Protein AF-A0A2G8K280-F1 (afdb_monomer)

InterPro domains:
  IPR001357 BRCT domain [PS50172] (1-96)
  IPR036420 BRCT domain superfamily [G3DSA:3.40.50.10190] (1-101)
  IPR036420 BRCT domain superfamily [SSF52113] (3-102)
  IPR047250 TP53-binding protein 1-like, second BRCT domain [cd17724] (1-86)
  IPR047252 TP53-binding protein 1-like [PTHR15321] (2-102)

Solvent-accessible surface area (backbone atoms only — not comparable to full-atom values): 6020 Å² total; per-residue (Å²): 61,72,80,45,27,41,27,43,34,33,73,52,64,68,60,54,58,52,49,52,56,52,36,51,74,46,48,22,44,70,62,50,77,39,44,35,74,56,56,77,70,46,89,81,74,72,89,77,48,69,31,38,35,29,39,78,60,47,49,67,68,57,57,50,50,30,57,77,69,71,40,52,66,23,13,64,53,48,54,52,51,20,62,77,67,62,35,84,66,68,76,82,75,44,75,64,16,37,28,71,59,77,76,87,85,121

Secondary structure (DSSP, 8-state):
-TT-EEEEEES-HHHHHHHHHHHHHTT-EEEEEEEHHHHTT-TT-----SEEE--TTS-HHHHHHHHHTT--EE-HHHHHHHHHTTSPPPTTS-GGGBTT--STT-

Sequence (106 aa):
MAGIRVMVISSAKEVLETWRSILMAAGSDVVIQYSSTEIIKEKNFSFDCDVIVTDPSCPQSILRSARELSIPVVSAEWLYQCVINGRKVEYEGSHRYEWDYNGEHD

Nearest PDB structures (foldseek):
  1gzh-assembly2_D  TM=9.374E-01  e=6.828E-10  Homo sapiens
  1kzy-assembly1_D  TM=9.286E-01  e=5.239E-10  Homo sapiens
  1gzh-assembly1_B  TM=9.383E-01  e=1.415E-09  Homo sapiens
  5ecg-assembly2_D  TM=9.232E-01  e=1.415E-09  Homo sapiens
  5ecg-assembly1_C  TM=8.917E-01  e=3.346E-09  Homo sapiens

Mean predicted aligned error: 5.48 Å

pLDDT: mean 83.91, std 10.49, range [44.78, 96.12]

Organism: Stichopus japonicus (NCBI:txid307972)

Foldseek 3Di:
DAAFEEEEEEQDPVVQVVCVVLCVVLNYDDPYYDYQVVQVVDPPDDPPGQAYEAAPSHDPVVVVVCVVVVRQYFYCVQVVVCSVVSHRDDCPPDPNRHRHDDPPPD

Structure (mmCIF, N/CA/C/O backbone):
data_AF-A0A2G8K280-F1
#
_entry.id   AF-A0A2G8K280-F1
#
loop_
_atom_site.group_PDB
_atom_site.id
_atom_site.type_symbol
_atom_site.label_atom_id
_atom_site.label_alt_id
_atom_site.label_comp_id
_atom_site.label_asym_id
_atom_site.label_entity_id
_atom_site.label_seq_id
_atom_site.pdbx_PDB_ins_code
_atom_site.Cartn_x
_atom_site.Cartn_y
_atom_site.Cartn_z
_atom_site.occupancy
_atom_site.B_iso_or_equiv
_atom_site.auth_seq_id
_atom_site.auth_comp_id
_atom_site.auth_asym_id
_atom_site.auth_atom_id
_atom_site.pdbx_PDB_model_num
ATOM 1 N N . MET A 1 1 ? -1.715 -2.729 -14.638 1.00 70.44 1 MET A N 1
ATOM 2 C CA . MET A 1 1 ? -2.311 -3.217 -13.372 1.00 70.44 1 MET A CA 1
ATOM 3 C C . MET A 1 1 ? -3.834 -3.312 -13.490 1.00 70.44 1 MET A C 1
ATOM 5 O O . MET A 1 1 ? -4.559 -2.818 -12.638 1.00 70.44 1 MET A O 1
ATOM 9 N N . ALA A 1 2 ? -4.342 -3.931 -14.558 1.00 74.19 2 ALA A N 1
ATOM 10 C CA . ALA A 1 2 ? -5.770 -3.867 -14.855 1.00 74.19 2 ALA A CA 1
ATOM 11 C C . ALA A 1 2 ? -6.617 -4.560 -13.773 1.00 74.19 2 ALA A C 1
ATOM 13 O O . ALA A 1 2 ? -6.303 -5.686 -13.389 1.00 74.19 2 ALA A O 1
ATOM 14 N N . GLY A 1 3 ? -7.665 -3.878 -13.302 1.00 78.31 3 GLY A N 1
ATOM 15 C CA . GLY A 1 3 ? -8.662 -4.427 -12.376 1.00 78.31 3 GLY A CA 1
ATOM 16 C C . GLY A 1 3 ? -8.231 -4.563 -10.912 1.00 78.31 3 GLY A C 1
ATOM 17 O O . GLY A 1 3 ? -8.943 -5.205 -10.149 1.00 78.31 3 GLY A O 1
ATOM 18 N N . ILE A 1 4 ? -7.085 -3.995 -10.509 1.00 86.12 4 ILE A N 1
ATOM 19 C CA . ILE A 1 4 ? -6.690 -3.925 -9.092 1.00 86.12 4 ILE A CA 1
ATOM 20 C C . ILE A 1 4 ? -7.204 -2.625 -8.492 1.00 86.12 4 ILE A C 1
ATOM 22 O O . ILE A 1 4 ? -6.925 -1.539 -9.015 1.00 86.12 4 ILE A O 1
ATOM 26 N N . ARG A 1 5 ? -7.878 -2.759 -7.352 1.00 88.06 5 ARG A N 1
ATOM 27 C CA . ARG A 1 5 ? -8.419 -1.667 -6.554 1.00 88.06 5 ARG A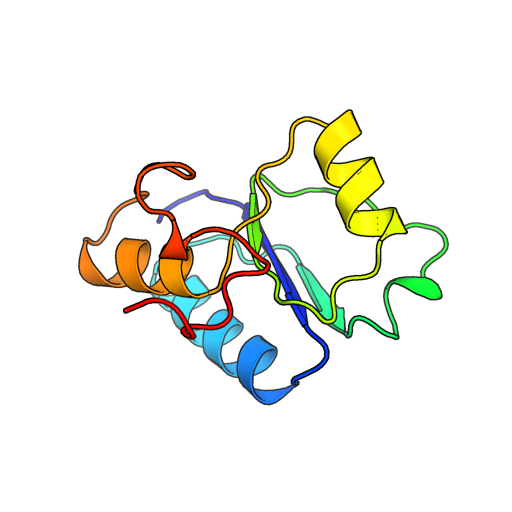 CA 1
ATOM 28 C C . ARG A 1 5 ? -7.410 -1.217 -5.516 1.00 88.06 5 ARG A C 1
ATOM 30 O O . ARG A 1 5 ? -7.214 -1.875 -4.494 1.00 88.06 5 ARG A O 1
ATOM 37 N N . VAL A 1 6 ? -6.759 -0.094 -5.793 1.00 89.06 6 VAL A N 1
ATOM 38 C CA . VAL A 1 6 ? -5.732 0.474 -4.914 1.00 89.06 6 VAL A CA 1
ATOM 39 C C . VAL A 1 6 ? -6.343 1.587 -4.069 1.00 89.06 6 VAL A C 1
ATOM 41 O O . VAL A 1 6 ? -6.927 2.530 -4.609 1.00 89.06 6 VAL A O 1
ATOM 44 N N . MET A 1 7 ? -6.181 1.491 -2.750 1.00 90.88 7 MET A N 1
ATOM 45 C CA . MET A 1 7 ? -6.474 2.577 -1.816 1.00 90.88 7 MET A CA 1
ATOM 46 C C . MET A 1 7 ? -5.169 3.242 -1.388 1.00 90.88 7 MET A C 1
ATOM 48 O O . MET A 1 7 ? -4.251 2.554 -0.951 1.00 90.88 7 MET A O 1
ATOM 52 N N . VAL A 1 8 ? -5.082 4.569 -1.498 1.00 89.88 8 VAL A N 1
ATOM 53 C CA . VAL A 1 8 ? -3.886 5.322 -1.084 1.00 89.88 8 VAL A CA 1
ATOM 54 C C . VAL A 1 8 ? -4.213 6.183 0.131 1.00 89.88 8 VAL A C 1
ATOM 56 O O . VAL A 1 8 ? -5.156 6.977 0.096 1.00 89.88 8 VAL A O 1
ATOM 59 N N . ILE A 1 9 ? -3.434 6.029 1.201 1.00 89.56 9 ILE A N 1
ATOM 60 C CA . ILE A 1 9 ? -3.587 6.775 2.455 1.00 89.56 9 ILE A CA 1
ATOM 61 C C . ILE A 1 9 ? -2.251 7.435 2.776 1.00 89.56 9 ILE A C 1
ATOM 63 O O . ILE A 1 9 ? -1.252 6.744 2.949 1.00 89.56 9 ILE A O 1
ATOM 67 N N . SER A 1 10 ? -2.223 8.762 2.847 1.00 88.44 10 SER A N 1
ATOM 68 C CA . SER A 1 10 ? -1.009 9.523 3.158 1.00 88.44 10 SER A CA 1
ATOM 69 C C . SER A 1 10 ? -1.366 10.885 3.742 1.00 88.44 10 SER A C 1
ATOM 71 O O . SER A 1 10 ? -2.420 11.449 3.445 1.00 88.44 10 SER A O 1
ATOM 73 N N . SER A 1 11 ? -0.484 11.455 4.559 1.00 84.88 11 SER A N 1
ATOM 74 C CA . SER A 1 11 ? -0.569 12.864 4.965 1.00 84.88 11 SER A CA 1
ATOM 75 C C . SER A 1 11 ? -0.043 13.833 3.893 1.00 84.88 11 SER A C 1
ATOM 77 O O . SER A 1 11 ? -0.369 15.022 3.935 1.00 84.88 11 SER A O 1
ATOM 79 N N . ALA A 1 12 ? 0.721 13.345 2.909 1.00 82.38 12 ALA A N 1
ATOM 80 C CA . ALA A 1 12 ? 1.293 14.145 1.833 1.00 82.38 12 ALA A CA 1
ATOM 81 C C . ALA A 1 12 ? 0.340 14.226 0.626 1.00 82.38 12 ALA A C 1
ATOM 83 O O . ALA A 1 12 ? 0.142 13.260 -0.110 1.00 82.38 12 ALA A O 1
ATOM 84 N N . LYS A 1 13 ? -0.234 15.411 0.376 1.00 74.19 13 LYS A N 1
ATOM 85 C CA . LYS A 1 13 ? -1.174 15.628 -0.744 1.00 74.19 13 LYS A CA 1
ATOM 86 C C . LYS A 1 13 ? -0.562 15.357 -2.121 1.00 74.19 13 LYS A C 1
ATOM 88 O O . LYS A 1 13 ? -1.226 14.779 -2.973 1.00 74.19 13 LYS A O 1
ATOM 93 N N . GLU A 1 14 ? 0.701 15.724 -2.318 1.00 76.88 14 GLU A N 1
ATOM 94 C CA . GLU A 1 14 ? 1.420 15.520 -3.584 1.00 76.88 14 GLU A CA 1
ATOM 95 C C . GLU A 1 14 ? 1.522 14.031 -3.951 1.00 76.88 14 GLU A C 1
ATOM 97 O O . GLU A 1 14 ? 1.390 13.664 -5.120 1.00 76.88 14 GLU A O 1
ATOM 102 N N . VAL A 1 15 ? 1.682 13.161 -2.945 1.00 74.00 15 VAL A N 1
ATOM 103 C CA . VAL A 1 15 ? 1.723 11.701 -3.107 1.00 74.00 15 VAL A CA 1
ATOM 104 C C . VAL A 1 15 ? 0.371 11.193 -3.608 1.00 74.00 15 VAL A C 1
ATOM 106 O O . VAL A 1 15 ? 0.319 10.435 -4.576 1.00 74.00 15 VAL A O 1
ATOM 109 N N . LEU A 1 16 ? -0.733 11.658 -3.015 1.00 74.31 16 LEU A N 1
ATOM 110 C CA . LEU A 1 16 ? -2.085 11.291 -3.445 1.00 74.31 16 LEU A CA 1
ATOM 111 C C . LEU A 1 16 ? -2.343 11.704 -4.905 1.00 74.31 16 LEU A C 1
ATOM 113 O O . LEU A 1 16 ? -2.701 10.866 -5.734 1.00 74.31 16 LEU A O 1
ATOM 117 N N . GLU A 1 17 ? -2.102 12.965 -5.259 1.00 77.38 17 GLU A N 1
ATOM 118 C CA . GLU A 1 17 ? -2.377 13.476 -6.611 1.00 77.38 17 GLU A CA 1
ATOM 119 C C . GLU A 1 17 ? -1.526 12.791 -7.693 1.00 77.38 17 GLU A C 1
ATOM 121 O O . GLU A 1 17 ? -2.039 12.404 -8.753 1.00 77.38 17 GLU A O 1
ATOM 126 N N . THR A 1 18 ? -0.240 12.577 -7.403 1.00 81.00 18 THR A N 1
ATOM 127 C CA . THR A 1 18 ? 0.697 11.906 -8.314 1.00 81.00 18 THR A CA 1
ATOM 128 C C . THR A 1 18 ? 0.253 10.474 -8.591 1.00 81.00 18 THR A C 1
ATOM 130 O O . THR A 1 18 ? 0.096 10.073 -9.749 1.00 81.00 18 THR A O 1
ATOM 133 N N . TRP A 1 19 ? -0.033 9.706 -7.536 1.00 81.19 19 TRP A N 1
ATOM 134 C CA . TRP A 1 19 ? -0.430 8.311 -7.690 1.00 81.19 19 TRP A CA 1
ATOM 135 C C . TRP A 1 19 ? -1.783 8.148 -8.355 1.00 81.19 19 TRP A C 1
ATOM 137 O O . TRP A 1 19 ? -1.957 7.207 -9.127 1.00 81.19 19 TRP A O 1
ATOM 147 N N . ARG A 1 20 ? -2.716 9.084 -8.142 1.00 79.19 20 ARG A N 1
ATOM 148 C CA . ARG A 1 20 ? -4.005 9.073 -8.844 1.00 79.19 20 ARG A CA 1
ATOM 149 C C . ARG A 1 20 ? -3.788 9.030 -10.353 1.00 79.19 20 ARG A C 1
ATOM 151 O O . ARG A 1 20 ? -4.334 8.171 -11.040 1.00 79.19 20 ARG A O 1
ATOM 158 N N . SER A 1 21 ? -2.969 9.952 -10.850 1.00 81.62 21 SER A N 1
ATOM 159 C CA . SER A 1 21 ? -2.709 10.127 -12.278 1.00 81.62 21 SER A CA 1
ATOM 160 C C . SER A 1 21 ? -1.993 8.913 -12.872 1.00 81.62 21 SER A C 1
ATOM 162 O O . SER A 1 21 ? -2.399 8.407 -13.918 1.00 81.62 21 SER A O 1
ATOM 164 N N . ILE A 1 22 ? -0.974 8.401 -12.173 1.00 83.75 22 ILE A N 1
ATOM 165 C CA . ILE A 1 22 ? -0.189 7.241 -12.617 1.00 83.75 22 ILE A CA 1
ATOM 166 C C . ILE A 1 22 ? -1.046 5.973 -12.658 1.00 83.75 22 ILE A C 1
ATOM 168 O O . ILE A 1 22 ? -1.016 5.236 -13.641 1.00 83.75 22 ILE A O 1
ATOM 172 N N . LEU A 1 23 ? -1.829 5.712 -11.611 1.00 80.81 23 LEU A N 1
ATOM 173 C CA . LEU A 1 23 ? -2.642 4.502 -11.510 1.00 80.81 23 LEU A CA 1
ATOM 174 C C . LEU A 1 23 ? -3.769 4.471 -12.547 1.00 80.81 23 LEU A C 1
ATOM 176 O O . LEU A 1 23 ? -3.987 3.427 -13.165 1.00 80.81 23 LEU A O 1
ATOM 180 N N . MET A 1 24 ? -4.423 5.613 -12.790 1.00 80.75 24 MET A N 1
ATOM 181 C CA . MET A 1 24 ? -5.407 5.742 -13.870 1.00 80.75 24 MET A CA 1
ATOM 182 C C . MET A 1 24 ? -4.762 5.469 -15.237 1.00 80.75 24 MET A C 1
ATOM 184 O O . MET A 1 24 ? -5.310 4.712 -16.035 1.00 80.75 24 MET A O 1
ATOM 188 N N . ALA A 1 25 ? -3.568 6.016 -15.495 1.00 81.00 25 ALA A N 1
ATOM 189 C CA . ALA A 1 25 ? -2.834 5.757 -16.736 1.00 81.00 25 ALA A CA 1
ATOM 190 C C . ALA A 1 25 ? -2.381 4.288 -16.871 1.00 81.00 25 ALA A C 1
ATOM 192 O O . ALA A 1 25 ? -2.336 3.752 -17.976 1.00 81.00 25 ALA A O 1
ATOM 193 N N . ALA A 1 26 ? -2.092 3.610 -15.755 1.00 77.56 26 ALA A N 1
ATOM 194 C CA . ALA A 1 26 ? -1.710 2.196 -15.706 1.00 77.56 26 ALA A CA 1
ATOM 195 C C . ALA A 1 26 ? -2.901 1.212 -15.818 1.00 77.56 26 ALA A C 1
ATOM 197 O O . ALA A 1 26 ? -2.704 -0.012 -15.705 1.00 77.56 26 ALA A O 1
ATOM 198 N N . GLY A 1 27 ? -4.120 1.734 -16.017 1.00 74.38 27 GLY A N 1
ATOM 199 C CA . GLY A 1 27 ? -5.364 0.973 -16.160 1.00 74.38 27 GLY A CA 1
ATOM 200 C C . GLY A 1 27 ? -5.895 0.375 -14.855 1.00 74.38 27 GLY A C 1
ATOM 201 O O . GLY A 1 27 ? -6.651 -0.590 -14.909 1.00 74.38 27 GLY A O 1
ATOM 202 N N . SER A 1 28 ? -5.455 0.881 -13.699 1.00 72.62 28 SER A N 1
ATOM 203 C CA . SER A 1 28 ? -5.955 0.451 -12.389 1.00 72.62 28 SER A CA 1
ATOM 204 C C . SER A 1 28 ? -7.238 1.202 -12.039 1.00 72.62 28 SER A C 1
ATOM 206 O O . SER A 1 28 ? -7.349 2.400 -12.310 1.00 72.62 28 SER A O 1
ATOM 208 N N . ASP A 1 29 ? -8.158 0.532 -11.350 1.00 70.62 29 ASP A N 1
ATOM 209 C CA . ASP A 1 29 ? -9.282 1.203 -10.706 1.00 70.62 29 ASP A CA 1
ATOM 210 C C . ASP A 1 29 ? -8.772 1.837 -9.406 1.00 70.62 29 ASP A C 1
ATOM 212 O O . ASP A 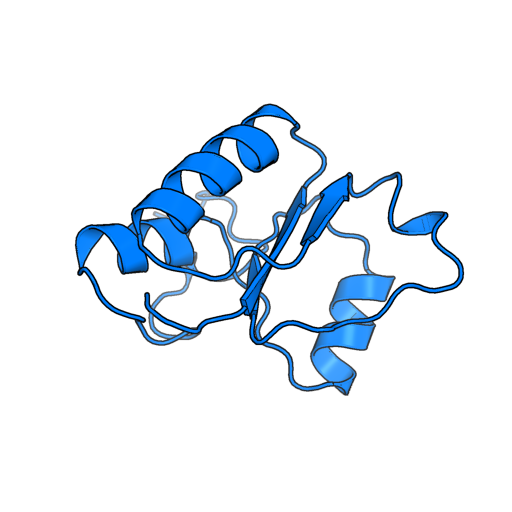1 29 ? -8.555 1.169 -8.395 1.00 70.62 29 ASP A O 1
ATOM 216 N N . VAL A 1 3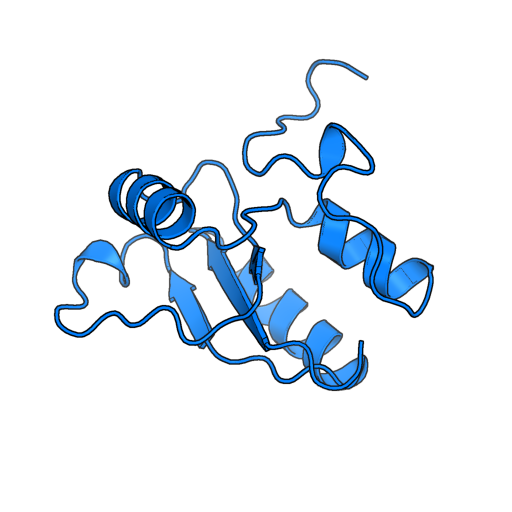0 ? -8.494 3.143 -9.431 1.00 65.00 30 VAL A N 1
ATOM 217 C CA . VAL A 1 30 ? -8.162 3.885 -8.205 1.00 65.00 30 VAL A CA 1
ATOM 218 C C . VAL A 1 30 ? -9.450 4.075 -7.431 1.00 65.00 30 VAL A C 1
ATOM 220 O O . VAL A 1 30 ? -10.289 4.883 -7.827 1.00 65.00 30 VAL A O 1
ATOM 223 N N . VAL A 1 31 ? -9.614 3.323 -6.346 1.00 61.88 31 VAL A N 1
ATOM 224 C CA . VAL A 1 31 ? -10.904 3.282 -5.659 1.00 61.88 31 VAL A CA 1
ATOM 225 C C . VAL A 1 31 ? -11.054 4.484 -4.743 1.00 61.88 31 VAL A C 1
ATOM 227 O O . VAL A 1 3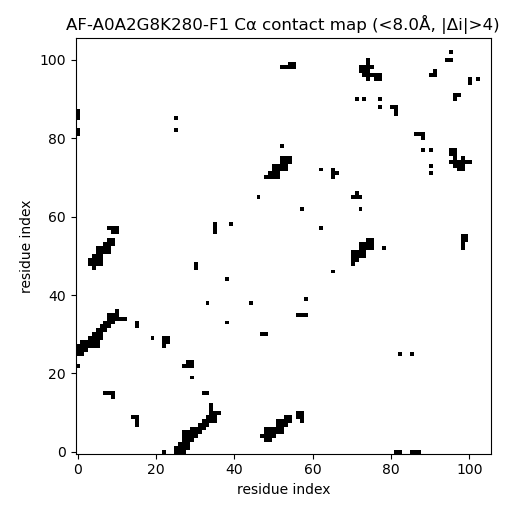1 ? -12.037 5.205 -4.886 1.00 61.88 31 VAL A O 1
ATOM 230 N N . ILE A 1 32 ? -10.097 4.772 -3.849 1.00 65.94 32 ILE A N 1
ATOM 231 C CA . ILE A 1 32 ? -10.233 5.911 -2.925 1.00 65.94 32 ILE A CA 1
ATOM 232 C C . ILE A 1 32 ? -8.873 6.456 -2.461 1.00 65.94 32 ILE A C 1
ATOM 234 O O . ILE A 1 32 ? -7.914 5.706 -2.267 1.00 65.94 32 ILE A O 1
ATOM 238 N N . GLN A 1 33 ? -8.804 7.777 -2.272 1.00 66.75 33 GLN A N 1
ATOM 239 C CA . GLN A 1 33 ? -7.670 8.485 -1.678 1.00 66.75 33 GLN A CA 1
ATOM 240 C C . GLN A 1 33 ? -8.124 9.223 -0.429 1.00 66.75 33 GLN A C 1
ATOM 242 O O . GLN A 1 33 ? -9.062 10.017 -0.500 1.00 66.75 33 GLN A O 1
ATOM 247 N N . TYR A 1 34 ? -7.445 8.983 0.690 1.00 70.88 34 TYR A N 1
ATOM 248 C CA . TYR A 1 34 ? -7.720 9.681 1.939 1.00 70.88 34 TYR A CA 1
ATOM 249 C C . TYR A 1 34 ? -6.460 10.336 2.488 1.00 70.88 34 TYR A C 1
ATOM 251 O O . TYR A 1 34 ? -5.397 9.716 2.563 1.00 70.88 34 TYR A O 1
ATOM 259 N N . SER A 1 35 ? -6.608 11.570 2.966 1.00 75.88 35 SER A N 1
ATOM 260 C CA . SER A 1 35 ? -5.662 12.112 3.934 1.00 75.88 35 SER A CA 1
ATOM 261 C C . SER A 1 35 ? -5.731 11.302 5.229 1.00 75.88 35 SER A C 1
ATOM 263 O O . SER A 1 35 ? -6.826 11.031 5.737 1.00 75.88 35 SER A O 1
ATOM 265 N N . SER A 1 36 ? -4.578 11.004 5.833 1.00 75.88 36 SER A N 1
ATOM 266 C CA . SER A 1 36 ? -4.498 10.321 7.136 1.00 75.88 36 SER A CA 1
ATOM 267 C C . SER A 1 36 ? -5.277 11.033 8.254 1.00 75.88 36 SER A C 1
ATOM 269 O O . SER A 1 36 ? -5.645 10.415 9.247 1.00 75.88 36 SER A O 1
ATOM 271 N N . THR A 1 37 ? -5.570 12.330 8.114 1.00 75.44 37 THR A N 1
ATOM 272 C CA . THR A 1 37 ? -6.374 13.091 9.094 1.00 75.44 37 THR A CA 1
ATOM 273 C C . THR A 1 37 ? -7.874 13.085 8.805 1.00 75.44 37 THR A C 1
ATOM 275 O O . THR A 1 37 ? -8.675 13.229 9.730 1.00 75.44 37 THR A O 1
ATOM 278 N N . GLU A 1 38 ? -8.268 12.925 7.542 1.00 78.44 38 GLU A N 1
ATOM 279 C CA . GLU A 1 38 ? -9.674 12.865 7.127 1.00 78.44 38 GLU A CA 1
ATOM 280 C C . GLU A 1 38 ? -10.259 11.488 7.426 1.00 78.44 38 GLU A C 1
ATOM 282 O O . GLU A 1 38 ? -11.351 11.390 7.979 1.00 78.44 38 GLU A O 1
ATOM 287 N N . ILE A 1 39 ? -9.480 10.434 7.173 1.00 79.19 39 ILE A N 1
ATOM 288 C CA . ILE A 1 39 ? -9.892 9.045 7.390 1.00 79.19 39 ILE A CA 1
ATOM 289 C C . ILE A 1 39 ? -10.256 8.748 8.852 1.00 79.19 39 ILE A C 1
ATOM 291 O O . ILE A 1 39 ? -11.196 8.011 9.120 1.00 79.19 39 ILE A O 1
ATOM 295 N N . ILE A 1 40 ? -9.572 9.379 9.814 1.00 74.81 40 ILE A N 1
ATOM 296 C CA . ILE A 1 40 ? -9.856 9.227 11.252 1.00 74.81 40 ILE A CA 1
ATOM 297 C C . ILE A 1 40 ? -11.246 9.782 11.606 1.00 74.81 40 ILE A C 1
ATOM 299 O O . ILE A 1 40 ? -11.868 9.345 12.573 1.00 74.81 40 ILE A O 1
ATOM 303 N N . LYS A 1 41 ? -11.736 10.766 10.844 1.00 77.62 41 LYS A N 1
ATOM 304 C CA . LYS A 1 41 ? -13.039 11.404 11.066 1.00 77.62 41 LYS A CA 1
ATOM 305 C C . LYS A 1 41 ? -14.173 10.693 10.324 1.00 77.62 41 LYS A C 1
ATOM 307 O O . LYS A 1 41 ? -15.336 10.982 10.608 1.00 77.62 41 LYS A O 1
ATOM 312 N N . GLU A 1 42 ? -13.849 9.791 9.400 1.00 75.69 42 GLU A N 1
ATOM 313 C CA . GLU A 1 42 ? -14.821 9.105 8.557 1.00 75.69 42 GLU A CA 1
ATOM 314 C C . GLU A 1 42 ? -15.519 7.987 9.340 1.00 75.69 42 GLU A C 1
ATOM 316 O O . GLU A 1 42 ? -14.910 6.995 9.737 1.00 75.69 42 GLU A O 1
ATOM 321 N N . LYS A 1 43 ? -16.823 8.154 9.589 1.00 68.00 43 LYS A N 1
ATOM 322 C CA . LYS A 1 43 ? -17.608 7.195 10.385 1.00 68.00 43 LYS A CA 1
ATOM 323 C C . LYS A 1 43 ? -18.039 5.968 9.584 1.00 68.00 43 LYS A C 1
ATOM 325 O O . LYS A 1 43 ? -18.308 4.936 10.188 1.00 68.00 43 LYS A O 1
ATOM 330 N N . ASN A 1 44 ? -18.092 6.082 8.257 1.00 69.81 44 ASN A N 1
ATOM 331 C CA . ASN A 1 44 ? -18.505 5.013 7.344 1.00 69.81 44 ASN A CA 1
ATOM 332 C C . ASN A 1 44 ? -17.337 4.537 6.474 1.00 69.81 44 ASN A C 1
ATOM 334 O O . ASN A 1 44 ? -17.497 4.274 5.282 1.00 69.81 44 ASN A O 1
ATOM 338 N N . PHE A 1 45 ? -16.144 4.464 7.059 1.00 75.81 45 PHE A N 1
ATOM 339 C CA . PHE A 1 45 ? -14.967 4.017 6.340 1.00 75.81 45 PHE A CA 1
ATOM 340 C C . PHE A 1 45 ? -15.088 2.528 5.973 1.00 75.81 45 PHE A C 1
ATOM 342 O O . PHE A 1 45 ? -15.277 1.682 6.848 1.00 75.81 45 PHE A O 1
ATOM 349 N N . SER A 1 46 ? -14.973 2.211 4.680 1.00 80.81 46 SER A N 1
ATOM 350 C CA . SER A 1 46 ? -15.018 0.843 4.158 1.00 80.81 46 SER A CA 1
ATOM 351 C C . SER A 1 46 ? -13.761 0.544 3.355 1.00 80.81 46 SER A C 1
ATOM 353 O O . SER A 1 46 ? -13.380 1.308 2.467 1.00 80.81 46 SER A O 1
ATOM 355 N N . PHE A 1 47 ? -13.147 -0.602 3.632 1.00 84.38 47 PHE A N 1
ATOM 356 C CA . PHE A 1 47 ? -12.010 -1.112 2.878 1.00 84.38 47 PHE A CA 1
ATOM 357 C C . PHE A 1 47 ? -12.484 -1.819 1.600 1.00 84.38 47 PHE A C 1
ATOM 359 O O . PHE A 1 47 ? -12.445 -3.042 1.504 1.00 84.38 47 PHE A O 1
ATOM 366 N N . ASP A 1 48 ? -12.965 -1.052 0.619 1.00 86.81 48 ASP A N 1
ATOM 367 C CA . ASP A 1 48 ? -13.319 -1.586 -0.704 1.00 86.81 48 ASP A CA 1
ATOM 368 C C . ASP A 1 48 ? -12.108 -1.575 -1.653 1.00 86.81 48 ASP A C 1
ATOM 370 O O . ASP A 1 48 ? -12.083 -0.901 -2.682 1.00 86.81 48 ASP A O 1
ATOM 374 N N . CYS A 1 49 ? -11.042 -2.270 -1.260 1.00 90.38 49 CYS A N 1
ATOM 375 C CA . CYS A 1 49 ? -9.784 -2.312 -1.999 1.00 90.38 49 CYS A CA 1
ATOM 376 C C . CYS A 1 49 ? -9.098 -3.672 -1.885 1.00 90.38 49 CYS A C 1
ATOM 378 O O . CYS A 1 49 ? -9.306 -4.409 -0.925 1.00 90.38 49 CYS A O 1
ATOM 380 N N . ASP A 1 50 ? -8.228 -3.970 -2.846 1.00 91.50 50 ASP A N 1
ATOM 381 C CA . ASP A 1 50 ? -7.434 -5.200 -2.855 1.00 91.50 50 ASP A CA 1
ATOM 382 C C . ASP A 1 50 ? -6.057 -4.990 -2.202 1.00 91.50 50 ASP A C 1
ATOM 384 O O . ASP A 1 50 ? -5.386 -5.951 -1.837 1.00 91.50 50 ASP A O 1
ATOM 388 N N . VAL A 1 51 ? -5.615 -3.733 -2.083 1.00 93.12 51 VAL A N 1
ATOM 389 C CA . VAL A 1 51 ? -4.346 -3.338 -1.458 1.00 93.12 51 VAL A CA 1
ATOM 390 C C . VAL A 1 51 ? -4.423 -1.899 -0.947 1.00 93.12 51 VAL A C 1
ATOM 392 O O . VAL A 1 51 ? -5.012 -1.027 -1.596 1.00 93.12 51 VAL A O 1
ATOM 395 N N . ILE A 1 52 ? -3.789 -1.655 0.198 1.00 93.12 52 ILE A N 1
ATOM 396 C CA . ILE A 1 52 ? -3.570 -0.320 0.752 1.00 93.12 52 ILE A CA 1
ATOM 397 C C . ILE A 1 52 ? -2.120 0.072 0.512 1.00 93.12 52 ILE A C 1
ATOM 399 O O . ILE A 1 52 ? -1.199 -0.641 0.901 1.00 93.12 52 ILE A O 1
ATOM 403 N N . VAL A 1 53 ? -1.929 1.237 -0.089 1.00 92.06 53 VAL A N 1
ATOM 404 C CA . VAL A 1 53 ? -0.626 1.874 -0.243 1.00 92.06 53 VAL A CA 1
ATOM 405 C C . VAL A 1 53 ? -0.557 3.032 0.735 1.00 92.06 53 VAL A C 1
ATOM 407 O O . VAL A 1 53 ? -1.409 3.925 0.712 1.00 92.06 53 VAL A O 1
ATOM 410 N N . THR A 1 54 ? 0.429 3.011 1.620 1.00 92.75 54 THR A N 1
ATOM 411 C CA . THR A 1 54 ? 0.545 4.012 2.674 1.00 92.75 54 THR A CA 1
ATOM 412 C C . THR A 1 54 ? 1.992 4.257 3.091 1.00 92.75 54 THR A C 1
ATOM 414 O O . THR A 1 54 ? 2.923 3.743 2.477 1.00 92.75 54 THR A O 1
ATOM 417 N N . ASP A 1 55 ? 2.162 5.110 4.093 1.00 90.81 55 ASP A N 1
ATOM 418 C CA . ASP A 1 55 ? 3.434 5.532 4.668 1.00 90.81 55 ASP A CA 1
ATOM 419 C C . ASP A 1 55 ? 3.294 5.615 6.209 1.00 90.81 55 ASP A C 1
ATOM 421 O O . ASP A 1 55 ? 2.190 5.403 6.732 1.00 90.81 55 ASP A O 1
ATOM 425 N N . PRO A 1 56 ? 4.359 5.942 6.970 1.00 92.00 56 PRO A N 1
ATOM 426 C CA . PRO A 1 56 ? 4.305 6.007 8.434 1.00 92.00 56 PRO A CA 1
ATOM 427 C C . PRO A 1 56 ? 3.254 6.956 9.030 1.00 92.00 56 PRO A C 1
ATOM 429 O O . PRO A 1 56 ? 2.966 6.882 10.225 1.00 92.00 56 PRO A O 1
ATOM 432 N N . SER A 1 57 ? 2.656 7.848 8.233 1.00 90.06 57 SER A N 1
ATOM 433 C CA . SER A 1 57 ? 1.545 8.695 8.674 1.00 90.06 57 SER A CA 1
ATOM 434 C C . SER A 1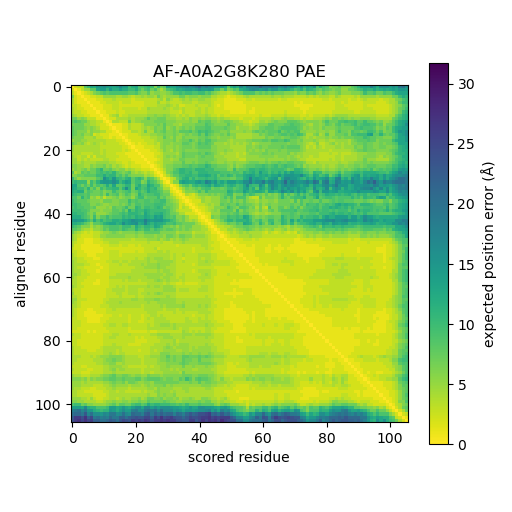 57 ? 0.197 7.969 8.742 1.00 90.06 57 SER A C 1
ATOM 436 O O . SER A 1 57 ? -0.788 8.571 9.180 1.00 90.06 57 SER A O 1
ATOM 438 N N . CYS A 1 58 ? 0.119 6.702 8.318 1.00 91.44 58 CYS A N 1
ATOM 439 C CA . CYS A 1 58 ? -1.099 5.902 8.388 1.00 91.44 58 CYS A CA 1
ATOM 440 C C . CYS A 1 58 ? -1.588 5.741 9.837 1.00 91.44 58 CYS A C 1
ATOM 442 O O . CYS A 1 58 ? -0.814 5.355 10.720 1.00 91.44 58 CYS A O 1
ATOM 444 N N . PRO A 1 59 ? -2.881 5.967 10.124 1.00 91.44 59 PRO A N 1
ATOM 445 C CA . PRO A 1 59 ? -3.403 5.739 11.462 1.00 91.44 59 PRO A CA 1
ATOM 446 C C . PRO A 1 59 ? -3.320 4.259 11.859 1.00 91.44 59 PRO A C 1
ATOM 448 O O . PRO A 1 59 ? -3.746 3.371 11.123 1.00 91.44 59 PRO A O 1
ATOM 451 N N . GLN A 1 60 ? -2.870 3.987 13.085 1.00 91.69 60 GLN A N 1
ATOM 452 C CA . GLN A 1 60 ? -2.739 2.621 13.616 1.00 91.69 60 GLN A CA 1
ATOM 453 C C . GLN A 1 60 ? -4.054 1.823 13.615 1.00 91.69 60 GLN A C 1
ATOM 455 O O . GLN A 1 60 ? -4.039 0.597 13.506 1.00 91.69 60 GLN A O 1
ATOM 460 N N . SER A 1 61 ? -5.203 2.498 13.720 1.00 90.56 61 SER A N 1
ATOM 461 C CA . SER A 1 61 ? -6.518 1.861 13.586 1.00 90.56 61 SER A CA 1
ATOM 462 C C . SER A 1 61 ? -6.725 1.256 12.197 1.00 90.56 61 SER A C 1
ATOM 464 O O . SER A 1 61 ? -7.231 0.144 12.097 1.00 90.56 61 SER A O 1
ATOM 466 N N . ILE A 1 62 ? -6.284 1.948 11.144 1.00 91.38 62 ILE A N 1
ATOM 467 C CA . ILE A 1 62 ? -6.382 1.479 9.760 1.00 91.38 62 ILE A CA 1
ATOM 468 C C . ILE A 1 62 ? -5.472 0.274 9.546 1.00 91.38 62 ILE A C 1
ATOM 470 O O . ILE A 1 62 ? -5.927 -0.735 9.017 1.00 91.38 62 ILE A O 1
ATOM 474 N N . LEU A 1 63 ? -4.225 0.338 10.022 1.00 93.56 63 LEU A N 1
ATOM 475 C CA . LEU A 1 63 ? -3.278 -0.780 9.941 1.00 93.56 63 LEU A CA 1
ATOM 476 C C . LEU A 1 63 ? -3.813 -2.034 10.645 1.00 93.56 63 LEU A C 1
ATOM 478 O O . LEU A 1 63 ? -3.731 -3.141 10.112 1.00 93.56 63 LEU A O 1
ATOM 482 N N . ARG A 1 64 ? -4.412 -1.864 11.831 1.00 93.19 64 ARG A N 1
ATOM 483 C CA . ARG A 1 64 ? -5.041 -2.964 12.571 1.00 93.19 64 ARG A CA 1
ATOM 484 C C . ARG A 1 64 ? -6.202 -3.577 11.792 1.00 93.19 64 ARG A C 1
ATOM 486 O O . ARG A 1 64 ? -6.235 -4.793 11.637 1.00 93.19 64 ARG A O 1
ATOM 493 N N . SER A 1 65 ? -7.123 -2.755 11.296 1.00 92.44 65 SER A N 1
ATOM 494 C CA . SER A 1 65 ? -8.275 -3.249 10.539 1.00 92.44 65 SER A CA 1
ATOM 495 C C . SER A 1 65 ? -7.863 -3.914 9.225 1.00 92.44 65 SER A C 1
ATOM 497 O O . SER A 1 65 ? -8.395 -4.966 8.891 1.00 92.44 65 SER A O 1
ATOM 499 N N . ALA A 1 66 ? -6.871 -3.370 8.515 1.00 93.75 66 ALA A N 1
ATOM 500 C CA . ALA A 1 66 ? -6.318 -3.997 7.317 1.00 93.75 66 ALA A CA 1
ATOM 501 C C . ALA A 1 66 ? -5.771 -5.399 7.620 1.00 93.75 66 ALA A C 1
ATOM 503 O O . ALA A 1 66 ? -6.088 -6.353 6.914 1.00 93.75 66 ALA A O 1
ATOM 504 N N . ARG A 1 67 ? -5.033 -5.546 8.729 1.00 94.25 67 ARG A N 1
ATOM 505 C CA . ARG A 1 67 ? -4.541 -6.846 9.200 1.00 94.25 67 ARG A CA 1
ATOM 506 C C . ARG A 1 67 ? -5.676 -7.822 9.522 1.00 94.25 67 ARG A C 1
ATOM 508 O O . ARG A 1 67 ? -5.599 -8.978 9.122 1.00 94.25 67 ARG A O 1
ATOM 515 N N . GLU A 1 68 ? -6.715 -7.383 10.231 1.00 94.56 68 GLU A N 1
ATOM 516 C CA . GLU A 1 68 ? -7.887 -8.216 10.560 1.00 94.56 68 GLU A CA 1
ATOM 517 C C . GLU A 1 68 ? -8.636 -8.685 9.303 1.00 94.56 68 GLU A C 1
ATOM 519 O O . GLU A 1 68 ? -9.120 -9.814 9.251 1.00 94.56 68 GLU A O 1
ATOM 524 N N . LEU A 1 69 ? -8.676 -7.841 8.271 1.00 94.06 69 LEU A N 1
ATOM 525 C CA . LEU A 1 69 ? -9.300 -8.129 6.980 1.00 94.06 69 LEU A CA 1
ATOM 526 C C . LEU A 1 69 ? -8.368 -8.851 5.997 1.00 94.06 69 LEU A C 1
ATOM 528 O O . LEU A 1 69 ? -8.785 -9.158 4.883 1.00 94.06 69 LEU A O 1
ATOM 532 N N . SER A 1 70 ? -7.123 -9.142 6.392 1.00 95.44 70 SER A N 1
ATOM 533 C CA . SER A 1 70 ? -6.090 -9.722 5.519 1.00 95.44 70 SER A CA 1
ATOM 534 C C . SER A 1 70 ? -5.842 -8.906 4.241 1.00 95.44 70 SER A C 1
ATOM 536 O O . SER A 1 70 ? -5.542 -9.461 3.185 1.00 95.44 70 SER A O 1
ATOM 538 N N . ILE A 1 71 ? -5.968 -7.581 4.337 1.00 95.44 71 ILE A N 1
ATOM 539 C CA . ILE A 1 71 ? -5.677 -6.651 3.247 1.00 95.44 71 ILE A CA 1
ATOM 540 C C . ILE A 1 71 ? -4.183 -6.309 3.293 1.00 95.44 71 ILE A C 1
ATOM 542 O O . ILE A 1 71 ? -3.709 -5.825 4.325 1.00 95.44 71 ILE A O 1
ATOM 546 N N . PRO A 1 72 ? -3.433 -6.520 2.197 1.00 96.12 72 PRO A N 1
ATOM 547 C CA . PRO A 1 72 ? -2.030 -6.137 2.122 1.00 96.12 72 PRO A CA 1
ATOM 548 C C . PRO A 1 72 ? -1.847 -4.630 2.318 1.00 96.12 72 PRO A C 1
ATOM 550 O O . PRO A 1 72 ? -2.550 -3.825 1.698 1.00 96.12 72 PRO A O 1
ATOM 553 N N . VAL A 1 73 ? -0.873 -4.261 3.149 1.00 95.88 73 VAL A N 1
ATOM 554 C CA . VAL A 1 73 ? -0.459 -2.874 3.377 1.00 95.88 73 VAL A CA 1
ATOM 555 C C . VAL A 1 73 ? 0.982 -2.727 2.916 1.00 95.88 73 VAL A C 1
ATOM 557 O O . VAL A 1 73 ? 1.861 -3.413 3.432 1.00 95.88 73 VAL A O 1
ATOM 560 N N . VAL A 1 74 ? 1.211 -1.850 1.944 1.00 95.12 74 VAL A N 1
ATOM 561 C CA . VAL A 1 74 ? 2.516 -1.678 1.298 1.00 95.12 74 VAL A CA 1
ATOM 562 C C . VAL A 1 74 ? 2.910 -0.208 1.181 1.00 95.12 74 VAL A C 1
ATOM 564 O O . VAL A 1 74 ? 2.068 0.684 1.282 1.00 95.12 74 VAL A O 1
ATOM 567 N N . SER A 1 75 ? 4.190 0.048 0.933 1.00 93.00 75 SER A N 1
ATOM 568 C CA . SER A 1 75 ? 4.714 1.374 0.616 1.00 93.00 75 SER A CA 1
ATOM 569 C C . SER A 1 75 ? 4.462 1.770 -0.842 1.00 93.00 75 SER A C 1
ATOM 571 O O . SER A 1 75 ? 4.101 0.961 -1.705 1.00 93.00 75 SER A O 1
ATOM 573 N N . ALA A 1 76 ? 4.737 3.038 -1.145 1.00 89.25 76 ALA A N 1
ATOM 574 C CA . ALA A 1 76 ? 4.764 3.550 -2.511 1.00 89.25 76 ALA A CA 1
ATOM 575 C C . ALA A 1 76 ? 5.787 2.827 -3.419 1.00 89.25 76 ALA A C 1
ATOM 577 O O . ALA A 1 76 ? 5.595 2.793 -4.635 1.00 89.25 76 ALA A O 1
ATOM 578 N N . GLU A 1 77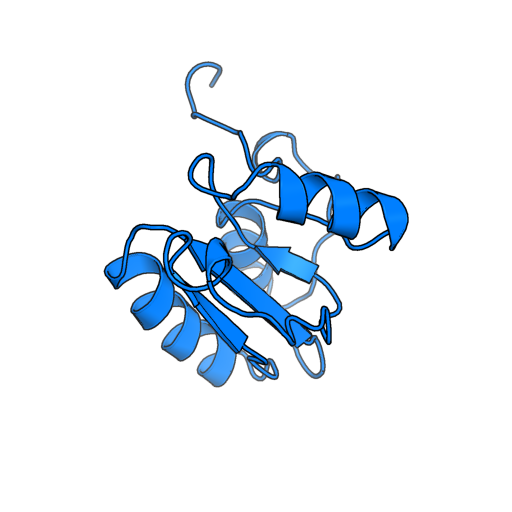 ? 6.832 2.197 -2.864 1.00 91.00 77 GLU A N 1
ATOM 579 C CA . GLU A 1 77 ? 7.813 1.432 -3.649 1.00 91.00 77 GLU A CA 1
ATOM 580 C C . GLU A 1 77 ? 7.171 0.248 -4.371 1.00 91.00 77 GLU A C 1
ATOM 582 O O . GLU A 1 77 ? 7.484 -0.011 -5.534 1.00 91.00 77 GLU A O 1
ATOM 587 N N . TRP A 1 78 ? 6.204 -0.423 -3.742 1.00 92.94 78 TRP A N 1
ATOM 588 C CA . TRP A 1 78 ? 5.471 -1.503 -4.400 1.00 92.94 78 TRP A CA 1
ATOM 589 C C . TRP A 1 78 ? 4.724 -1.006 -5.648 1.00 92.94 78 TRP A C 1
ATOM 591 O O . TRP A 1 78 ? 4.724 -1.674 -6.688 1.00 92.94 78 TRP A O 1
ATOM 601 N N . LEU A 1 79 ? 4.143 0.200 -5.587 1.00 88.50 79 LEU A N 1
ATOM 602 C CA . LEU A 1 79 ? 3.514 0.826 -6.751 1.00 88.50 79 LEU A CA 1
ATOM 603 C C . LEU A 1 79 ? 4.530 1.158 -7.843 1.00 88.50 79 LEU A C 1
ATOM 605 O O . LEU A 1 79 ? 4.267 0.849 -9.008 1.00 88.50 79 LEU A O 1
ATOM 609 N N . TYR A 1 80 ? 5.683 1.741 -7.491 1.00 88.50 80 TYR A N 1
ATOM 610 C CA . TYR A 1 80 ? 6.745 2.024 -8.463 1.00 88.50 80 TYR A CA 1
ATOM 611 C C . TYR A 1 80 ? 7.162 0.742 -9.182 1.00 88.50 80 TYR A C 1
ATOM 613 O O . TYR A 1 80 ? 7.193 0.707 -10.412 1.00 88.50 80 TYR A O 1
ATOM 621 N N . GLN A 1 81 ? 7.386 -0.342 -8.438 1.00 91.56 81 GLN A N 1
ATOM 622 C CA . GLN A 1 81 ? 7.773 -1.621 -9.023 1.00 91.56 81 GLN A CA 1
ATOM 623 C C . GLN A 1 81 ? 6.674 -2.221 -9.901 1.00 91.56 81 GLN A C 1
ATOM 625 O O . GLN A 1 81 ? 6.984 -2.767 -10.962 1.00 91.56 81 GLN A O 1
ATOM 630 N N . CYS A 1 82 ? 5.396 -2.069 -9.548 1.00 90.31 82 CYS A N 1
ATOM 631 C CA . CYS A 1 82 ? 4.310 -2.509 -10.421 1.00 90.31 82 CYS A CA 1
ATOM 632 C C . CYS A 1 82 ? 4.259 -1.738 -11.749 1.00 90.31 82 CYS A C 1
ATOM 634 O O . CYS A 1 82 ? 4.008 -2.329 -12.803 1.00 90.31 82 CYS A O 1
ATOM 636 N N . VAL A 1 83 ? 4.494 -0.424 -11.705 1.00 86.81 83 VAL A N 1
ATOM 637 C CA . VAL A 1 83 ? 4.518 0.435 -12.898 1.00 86.81 83 VAL A CA 1
ATOM 638 C C . VAL A 1 83 ? 5.722 0.099 -13.776 1.00 86.81 83 VAL A C 1
ATOM 640 O O . VAL A 1 83 ? 5.547 -0.142 -14.968 1.00 86.81 83 VAL A O 1
ATOM 643 N N . ILE A 1 84 ? 6.919 -0.000 -13.189 1.00 89.12 84 ILE A N 1
ATOM 644 C CA . ILE A 1 84 ? 8.166 -0.336 -13.895 1.00 89.12 84 ILE A CA 1
ATOM 645 C C . ILE A 1 84 ? 8.059 -1.700 -14.586 1.00 89.12 84 ILE A C 1
ATOM 647 O O . ILE A 1 84 ? 8.428 -1.839 -15.749 1.00 89.12 84 ILE A O 1
ATOM 651 N N . ASN A 1 85 ? 7.524 -2.708 -13.892 1.00 89.25 85 ASN A N 1
ATOM 652 C CA . ASN A 1 85 ? 7.386 -4.060 -14.439 1.00 89.25 85 ASN A CA 1
ATOM 653 C C . ASN A 1 85 ? 6.153 -4.226 -15.347 1.00 89.25 85 ASN A C 1
ATOM 655 O O . ASN A 1 85 ? 5.964 -5.292 -15.935 1.00 89.25 85 ASN A O 1
ATOM 659 N N . GLY A 1 86 ? 5.274 -3.221 -15.423 1.00 86.69 86 GLY A N 1
ATOM 660 C CA . GLY A 1 86 ? 4.017 -3.279 -16.172 1.00 86.69 86 GLY A CA 1
ATOM 661 C C . GLY A 1 86 ? 2.999 -4.302 -15.644 1.00 86.69 86 GLY A C 1
ATOM 662 O O . GLY A 1 86 ? 1.989 -4.561 -16.300 1.00 86.69 86 GLY A O 1
ATOM 663 N N . ARG A 1 87 ? 3.226 -4.897 -14.466 1.00 88.75 87 ARG A N 1
ATOM 664 C CA . ARG A 1 87 ? 2.386 -5.949 -13.869 1.00 88.75 87 ARG A CA 1
ATOM 665 C C . ARG A 1 87 ? 2.374 -5.859 -12.348 1.00 88.75 87 ARG A C 1
ATOM 667 O O . ARG A 1 87 ? 3.269 -5.269 -11.759 1.00 88.75 87 ARG A O 1
ATOM 674 N N . LYS A 1 88 ? 1.398 -6.514 -11.717 1.00 90.38 88 LYS A N 1
ATOM 675 C CA . LYS A 1 88 ? 1.386 -6.691 -10.260 1.00 90.38 88 LYS A CA 1
ATOM 676 C C . LYS A 1 88 ? 2.603 -7.516 -9.833 1.00 90.38 88 LYS A C 1
ATOM 678 O O . LYS A 1 88 ? 2.781 -8.622 -10.343 1.00 90.38 88 LYS A O 1
ATOM 683 N N . VAL A 1 89 ? 3.406 -6.991 -8.913 1.00 93.25 89 VAL A N 1
ATOM 684 C CA . VAL A 1 89 ? 4.473 -7.747 -8.238 1.00 93.25 89 VAL A CA 1
ATOM 685 C C . VAL A 1 89 ? 3.985 -8.259 -6.879 1.00 93.25 89 VAL A C 1
ATOM 687 O O . VAL A 1 89 ? 2.948 -7.819 -6.377 1.00 93.25 89 VAL A O 1
ATOM 690 N N . GLU A 1 90 ? 4.689 -9.227 -6.297 1.00 94.62 90 GLU A N 1
ATOM 691 C CA . GLU A 1 90 ? 4.351 -9.787 -4.982 1.00 94.62 90 GLU A CA 1
ATOM 692 C C . GLU A 1 90 ? 4.441 -8.722 -3.880 1.00 94.62 90 GLU A C 1
ATOM 694 O O . GLU A 1 90 ? 5.333 -7.875 -3.909 1.00 94.62 90 GLU A O 1
ATOM 699 N N . TYR A 1 91 ? 3.519 -8.759 -2.913 1.00 94.06 91 TYR A N 1
ATOM 700 C CA . TYR A 1 91 ? 3.471 -7.778 -1.819 1.00 94.06 91 TYR A CA 1
ATOM 701 C C . TYR A 1 91 ? 4.659 -7.912 -0.855 1.00 94.06 91 TYR A C 1
ATOM 703 O O . TYR A 1 91 ? 5.135 -6.912 -0.339 1.00 94.06 91 TYR A O 1
ATOM 711 N N . GLU A 1 92 ? 5.171 -9.130 -0.670 1.00 91.06 92 GLU A N 1
ATOM 712 C CA . GLU A 1 92 ? 6.276 -9.457 0.249 1.00 91.06 92 GLU A CA 1
ATOM 713 C C . GLU A 1 92 ? 7.604 -9.696 -0.498 1.00 91.06 92 GLU A C 1
ATOM 715 O O . GLU A 1 92 ? 8.554 -10.254 0.044 1.00 91.06 92 GLU A O 1
ATOM 720 N N . GLY A 1 93 ? 7.693 -9.279 -1.768 1.00 87.25 93 GLY A N 1
ATOM 721 C CA . GLY A 1 93 ? 8.867 -9.528 -2.613 1.00 87.25 93 GLY A CA 1
ATOM 722 C C . GLY A 1 93 ? 10.106 -8.684 -2.273 1.00 87.25 93 GLY A C 1
ATOM 723 O O . GLY A 1 93 ? 11.173 -8.911 -2.842 1.00 87.25 93 GLY A O 1
ATOM 724 N N . SER A 1 94 ? 9.982 -7.686 -1.393 1.00 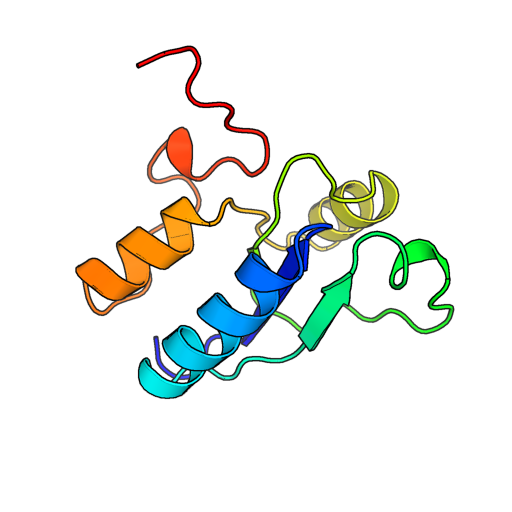92.25 94 SER A N 1
ATOM 725 C CA . SER A 1 94 ? 11.084 -6.836 -0.934 1.00 92.25 94 SER A CA 1
ATOM 726 C C . SER A 1 94 ? 10.734 -6.163 0.392 1.00 92.25 94 SER A C 1
ATOM 728 O O . SER A 1 94 ? 9.609 -5.704 0.562 1.00 92.25 94 SER A O 1
ATOM 730 N N . HIS A 1 95 ? 11.722 -6.001 1.276 1.00 91.94 95 HIS A N 1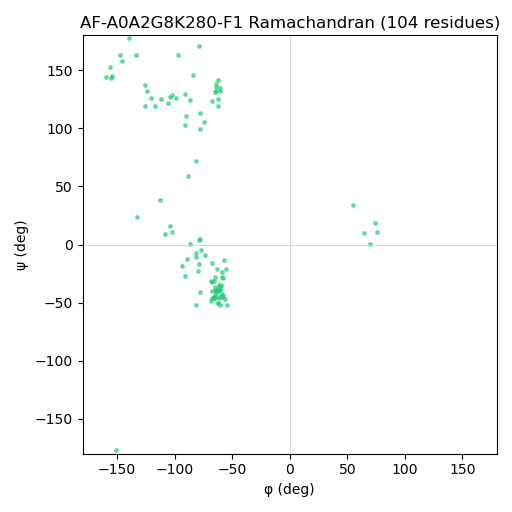
ATOM 731 C CA . HIS A 1 95 ? 11.580 -5.225 2.514 1.00 91.94 95 HIS A CA 1
ATOM 732 C C . HIS A 1 95 ? 11.176 -3.761 2.241 1.00 91.94 95 HIS A C 1
ATOM 734 O O . HIS A 1 95 ? 10.480 -3.142 3.033 1.00 91.94 95 HIS A O 1
ATOM 740 N N . ARG A 1 96 ? 11.536 -3.210 1.071 1.00 91.94 96 ARG A N 1
ATOM 741 C CA . ARG A 1 96 ? 11.161 -1.840 0.679 1.00 91.94 96 ARG A CA 1
ATOM 742 C C . ARG A 1 96 ? 9.662 -1.675 0.436 1.00 91.94 96 ARG A C 1
ATOM 744 O O . ARG A 1 96 ? 9.179 -0.549 0.360 1.00 91.94 96 ARG A O 1
ATOM 751 N N . TYR A 1 97 ? 8.927 -2.778 0.285 1.00 94.38 97 TYR A N 1
ATOM 752 C CA . TYR A 1 97 ? 7.473 -2.759 0.131 1.00 94.38 97 TYR A CA 1
ATOM 753 C C . TYR A 1 97 ? 6.752 -2.629 1.470 1.00 94.38 97 TYR A C 1
ATOM 755 O O . TYR A 1 97 ? 5.555 -2.364 1.462 1.00 94.38 97 TYR A O 1
ATOM 763 N N . GLU A 1 98 ? 7.443 -2.773 2.601 1.00 93.81 98 GLU A N 1
ATOM 764 C CA . GLU A 1 98 ? 6.866 -2.545 3.924 1.00 93.81 98 GLU A CA 1
ATOM 765 C C . GLU A 1 98 ? 6.465 -1.072 4.075 1.00 93.81 98 GLU A C 1
ATOM 767 O O . GLU A 1 98 ? 7.218 -0.164 3.725 1.00 93.81 98 GLU A O 1
ATOM 772 N N . TRP A 1 99 ? 5.246 -0.823 4.555 1.00 92.94 99 TRP A N 1
ATOM 773 C CA . TRP A 1 99 ? 4.651 0.518 4.637 1.00 92.94 99 TRP A CA 1
ATOM 774 C C . TRP A 1 99 ? 5.405 1.4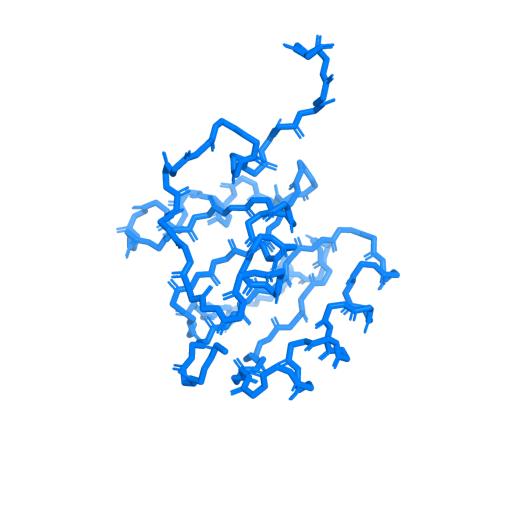81 5.568 1.00 92.94 99 TRP A C 1
ATOM 776 O O . TRP A 1 99 ? 5.251 2.695 5.445 1.00 92.94 99 TRP A O 1
ATOM 786 N N . ASP A 1 100 ? 6.200 0.946 6.492 1.00 91.44 100 ASP A N 1
ATOM 787 C CA . ASP A 1 100 ? 7.042 1.664 7.448 1.00 91.44 100 ASP A CA 1
ATOM 788 C C . ASP A 1 100 ? 8.529 1.683 7.063 1.00 91.44 100 ASP A C 1
ATOM 790 O O . ASP A 1 100 ? 9.372 2.117 7.852 1.00 91.44 100 ASP A O 1
ATOM 794 N N . TYR A 1 101 ? 8.864 1.266 5.840 1.00 84.88 101 TYR A N 1
ATOM 795 C CA . TYR A 1 101 ? 10.227 1.350 5.337 1.00 84.88 101 TYR A CA 1
ATOM 796 C C . TYR A 1 101 ? 10.707 2.813 5.259 1.00 84.88 101 TYR A C 1
ATOM 798 O O . TYR A 1 101 ? 10.164 3.626 4.510 1.00 84.88 101 TYR A O 1
ATOM 806 N N . ASN A 1 102 ? 11.774 3.129 6.004 1.00 72.38 102 ASN A N 1
ATOM 807 C CA . ASN A 1 102 ? 12.343 4.480 6.127 1.00 72.38 102 ASN A CA 1
ATOM 808 C C . ASN A 1 102 ? 13.695 4.677 5.413 1.00 72.38 102 ASN A C 1
ATOM 810 O O . ASN A 1 102 ? 14.334 5.708 5.600 1.00 72.38 102 ASN A O 1
ATOM 814 N N . GLY A 1 103 ? 14.169 3.724 4.604 1.00 64.00 103 GLY A N 1
ATOM 815 C CA . GLY A 1 103 ? 15.415 3.893 3.835 1.00 64.00 103 GLY A CA 1
ATOM 816 C C . GLY A 1 103 ? 16.719 3.913 4.645 1.00 64.00 103 GLY A C 1
ATOM 817 O O . GLY A 1 103 ? 17.785 4.031 4.056 1.00 64.00 103 GLY A O 1
ATOM 818 N N . GLU A 1 104 ? 16.677 3.776 5.975 1.00 56.00 104 GLU A N 1
ATOM 819 C CA . GLU A 1 104 ? 17.865 3.876 6.846 1.00 56.00 104 GLU A CA 1
ATOM 820 C C . GLU A 1 104 ? 18.767 2.619 6.852 1.00 56.00 104 GLU A C 1
ATOM 822 O O . GLU A 1 104 ? 19.740 2.558 7.607 1.00 56.00 104 GLU A O 1
ATOM 827 N N . HIS A 1 105 ? 18.479 1.609 6.024 1.00 49.31 105 HIS A N 1
ATOM 828 C CA . HIS A 1 105 ? 19.189 0.320 6.017 1.00 49.31 105 HIS A CA 1
ATOM 829 C C . HIS A 1 105 ? 19.621 -0.188 4.628 1.00 49.31 105 HIS A C 1
ATOM 831 O O . HIS A 1 105 ? 19.863 -1.385 4.488 1.00 49.31 105 HIS A O 1
ATOM 837 N N . ASP A 1 106 ? 19.776 0.701 3.640 1.00 44.78 106 ASP A N 1
ATOM 838 C CA . ASP A 1 106 ? 20.453 0.397 2.362 1.00 44.78 106 ASP A CA 1
ATOM 839 C C . ASP A 1 106 ? 21.801 1.129 2.226 1.00 44.78 106 ASP A C 1
ATOM 841 O O . ASP A 1 106 ? 21.898 2.305 2.653 1.00 44.78 106 ASP A O 1
#

Radius of gyration: 12.96 Å; Cα contacts (8 Å, |Δi|>4): 165; chains: 1; bounding box: 39×25×30 Å